Protein AF-A0A929VMW9-F1 (afdb_monomer_lite)

Structure (mmCIF, N/CA/C/O backbone):
data_AF-A0A929VMW9-F1
#
_entry.id   AF-A0A929VMW9-F1
#
loop_
_atom_site.group_PDB
_atom_site.id
_atom_site.type_symbol
_atom_site.label_atom_id
_atom_sit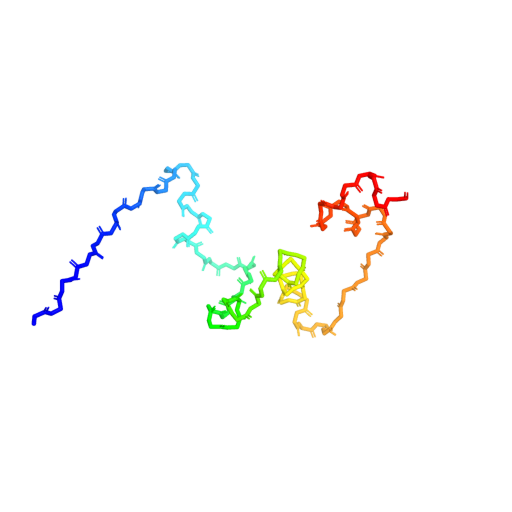e.label_alt_id
_atom_site.label_comp_id
_atom_site.label_asym_id
_atom_site.label_entity_id
_atom_site.label_seq_id
_atom_site.pdbx_PDB_ins_code
_atom_site.Cartn_x
_atom_site.Cartn_y
_atom_site.Cartn_z
_atom_site.occupancy
_atom_site.B_iso_or_equiv
_atom_site.auth_seq_id
_atom_site.auth_comp_id
_atom_site.auth_asym_id
_atom_site.auth_atom_id
_atom_site.pdbx_PDB_model_num
ATOM 1 N N . MET A 1 1 ? -6.160 13.979 35.132 1.00 47.91 1 MET A N 1
ATOM 2 C CA . MET A 1 1 ? -6.892 14.687 34.062 1.00 47.91 1 MET A CA 1
ATOM 3 C C . MET A 1 1 ? -6.150 14.416 32.763 1.00 47.91 1 MET A C 1
ATOM 5 O O . MET A 1 1 ? -4.981 14.765 32.692 1.00 47.91 1 MET A O 1
ATOM 9 N N . HIS A 1 2 ? -6.739 13.676 31.819 1.00 58.19 2 HIS A N 1
ATOM 10 C CA . HIS A 1 2 ? -6.131 13.495 30.495 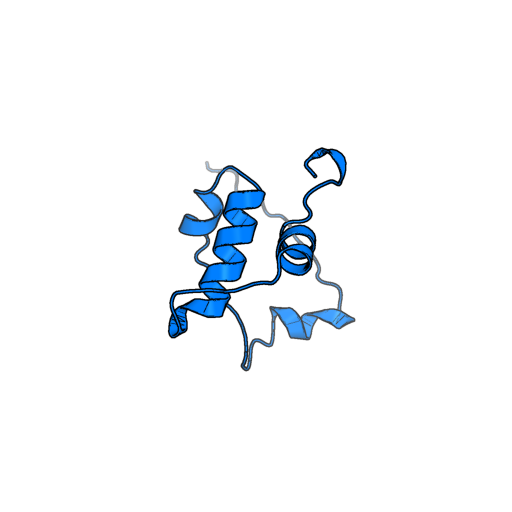1.00 58.19 2 HIS A CA 1
ATOM 11 C C . HIS A 1 2 ? -6.353 14.788 29.704 1.00 58.19 2 HIS A C 1
ATOM 13 O O . HIS A 1 2 ? -7.490 15.231 29.575 1.00 58.19 2 HIS A O 1
ATOM 19 N N . ASN A 1 3 ? -5.275 15.417 29.237 1.00 74.00 3 ASN A N 1
ATOM 20 C CA . ASN A 1 3 ? -5.363 16.548 28.319 1.00 74.00 3 ASN A CA 1
ATOM 21 C C . ASN A 1 3 ? -5.708 15.994 26.935 1.00 74.00 3 ASN A C 1
ATOM 23 O O . ASN A 1 3 ? -4.834 15.471 26.244 1.00 74.00 3 ASN A O 1
ATOM 27 N N . GLU A 1 4 ? -6.975 16.075 26.546 1.00 80.31 4 GLU A N 1
ATOM 28 C CA . GLU A 1 4 ? -7.385 15.756 25.182 1.00 80.31 4 GLU A CA 1
ATOM 29 C C . GLU A 1 4 ? -6.888 16.858 24.241 1.00 80.31 4 GLU A C 1
ATOM 31 O O . GLU A 1 4 ? -7.187 18.039 24.417 1.00 80.31 4 GLU A O 1
ATOM 36 N N . GLN A 1 5 ? -6.072 16.472 23.261 1.00 86.94 5 GLN A N 1
ATOM 37 C CA . GLN A 1 5 ? -5.553 17.365 22.232 1.00 86.94 5 GLN A CA 1
ATOM 38 C C . GLN A 1 5 ? -6.255 17.053 20.915 1.00 86.94 5 GLN A C 1
ATOM 40 O O . GLN A 1 5 ? -6.232 15.915 20.447 1.00 86.94 5 GLN A O 1
ATOM 45 N N . PHE A 1 6 ? -6.860 18.071 20.310 1.00 89.81 6 PHE A N 1
ATOM 46 C CA . PHE A 1 6 ? -7.565 17.951 19.040 1.00 89.81 6 PHE A CA 1
ATOM 47 C C . PHE A 1 6 ? -6.801 18.691 17.946 1.00 89.81 6 PHE A C 1
ATOM 49 O O . PHE A 1 6 ? -6.321 19.805 18.154 1.00 89.81 6 PHE A O 1
ATOM 56 N N . ILE A 1 7 ? -6.730 18.084 16.761 1.00 89.12 7 ILE A N 1
ATOM 57 C CA . ILE A 1 7 ? -6.255 18.737 15.543 1.00 89.12 7 ILE A CA 1
ATOM 58 C C . ILE A 1 7 ? -7.410 18.820 14.548 1.00 89.12 7 ILE A C 1
ATOM 60 O O . ILE A 1 7 ? -8.073 17.825 14.266 1.00 89.12 7 ILE A O 1
ATOM 64 N N . THR A 1 8 ? -7.662 20.020 14.027 1.00 86.69 8 THR A N 1
ATOM 65 C CA . THR A 1 8 ? -8.621 20.219 12.935 1.00 86.69 8 THR A CA 1
ATOM 66 C C . THR A 1 8 ? -7.853 20.229 11.626 1.00 86.69 8 THR A C 1
ATOM 68 O O . THR A 1 8 ? -6.966 21.058 11.431 1.00 86.69 8 THR A O 1
ATOM 71 N N . ILE A 1 9 ? -8.188 19.302 10.734 1.00 83.62 9 ILE A N 1
ATOM 72 C CA . ILE A 1 9 ? -7.610 19.215 9.394 1.00 83.62 9 ILE A CA 1
ATOM 73 C C . ILE A 1 9 ? -8.714 19.441 8.361 1.00 83.62 9 ILE A C 1
ATOM 75 O O . ILE A 1 9 ? -9.791 18.860 8.457 1.00 83.62 9 ILE A O 1
ATOM 79 N N . GLY A 1 10 ? -8.454 20.312 7.388 1.00 80.00 10 GLY A N 1
ATOM 80 C CA . GLY A 1 10 ? -9.349 20.551 6.258 1.00 80.00 10 GLY A CA 1
ATOM 81 C C . GLY A 1 10 ? -8.866 19.791 5.030 1.00 80.00 10 GLY A C 1
ATOM 82 O O . GLY A 1 10 ? -7.683 19.845 4.693 1.00 80.00 10 GLY A O 1
ATOM 83 N N . THR A 1 11 ? -9.769 19.092 4.346 1.00 81.00 11 THR A N 1
ATOM 84 C CA . THR A 1 11 ? -9.484 18.549 3.015 1.00 81.00 11 THR A CA 1
ATOM 85 C C . THR A 1 11 ? -9.700 19.634 1.962 1.00 81.00 11 THR A C 1
ATOM 87 O O . THR A 1 11 ? -10.439 20.597 2.164 1.00 81.00 11 THR A O 1
ATOM 90 N N . ASN A 1 12 ? -9.033 19.505 0.816 1.00 88.31 12 ASN A N 1
ATOM 91 C CA . ASN A 1 12 ? -9.31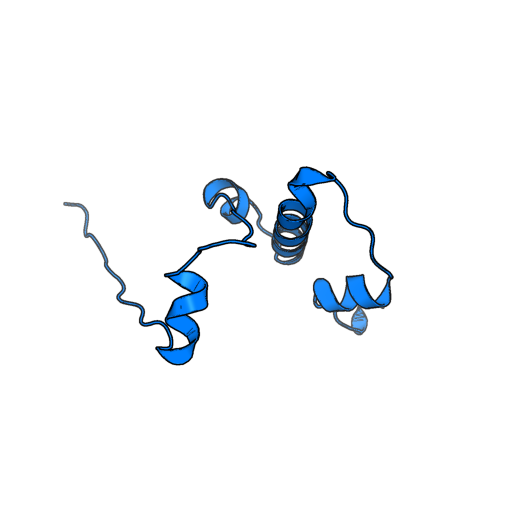3 20.382 -0.315 1.00 88.31 12 ASN A CA 1
ATOM 92 C C . ASN A 1 12 ? -10.748 20.102 -0.812 1.00 88.31 12 ASN A C 1
ATOM 94 O O . ASN A 1 12 ? -11.007 18.958 -1.202 1.00 88.31 12 ASN A O 1
ATOM 98 N N . PRO A 1 13 ? -11.648 21.106 -0.872 1.00 86.88 13 PRO A N 1
ATOM 99 C CA . PRO A 1 13 ? -13.049 20.900 -1.251 1.00 86.88 13 PRO A CA 1
ATOM 100 C C . PRO A 1 13 ? -13.226 20.197 -2.603 1.00 86.88 13 PRO A C 1
ATOM 102 O O . PRO A 1 13 ? -14.142 19.402 -2.784 1.00 86.88 13 PRO A O 1
ATOM 105 N N . LYS A 1 14 ? -12.300 20.412 -3.552 1.00 88.75 14 LYS A N 1
ATOM 106 C CA . LYS A 1 14 ? -12.332 19.745 -4.866 1.00 88.75 14 LYS A CA 1
ATOM 107 C C . LYS A 1 14 ? -12.202 18.223 -4.768 1.00 88.75 14 LYS A C 1
ATOM 109 O O . LYS A 1 14 ? -12.697 17.519 -5.640 1.00 88.75 14 LYS A O 1
ATOM 114 N N . PHE A 1 15 ? -11.541 17.718 -3.729 1.00 85.56 15 PHE A N 1
ATOM 115 C CA . PHE A 1 15 ? -11.241 16.298 -3.533 1.00 85.56 15 PHE A CA 1
ATOM 116 C C . PHE A 1 15 ? -12.046 15.661 -2.399 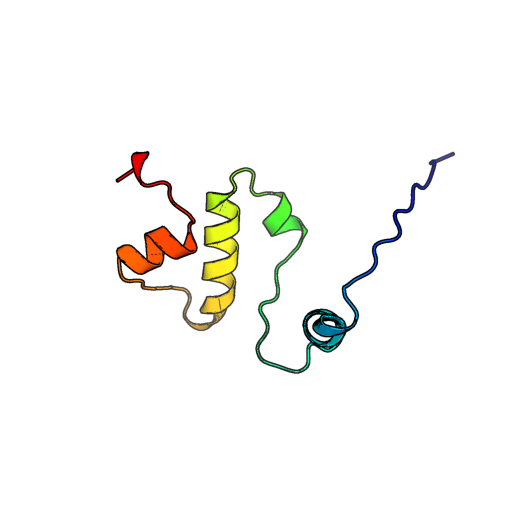1.00 85.56 15 PHE A C 1
ATOM 118 O O . PHE A 1 15 ? -11.837 14.489 -2.100 1.00 85.56 15 PHE A O 1
ATOM 125 N N . GLU A 1 16 ? -12.978 16.394 -1.785 1.00 84.75 16 GLU A N 1
ATOM 126 C CA . GLU A 1 16 ? -13.796 15.893 -0.677 1.00 84.75 16 GLU A CA 1
ATOM 127 C C . GLU A 1 16 ? -14.502 14.577 -1.038 1.00 84.75 16 GLU A C 1
ATOM 129 O O . GLU A 1 16 ? -14.485 13.613 -0.272 1.00 84.75 16 GLU A O 1
ATOM 134 N N . HIS A 1 17 ? -15.022 14.501 -2.263 1.00 83.69 17 HIS A N 1
ATOM 135 C CA . HIS A 1 17 ? -15.701 13.324 -2.794 1.00 83.69 17 HIS A CA 1
ATOM 136 C C . HIS A 1 17 ? -14.831 12.054 -2.820 1.00 83.69 17 HIS A C 1
ATOM 138 O O . HIS A 1 17 ? -15.379 10.958 -2.754 1.00 83.69 17 HIS A O 1
ATOM 144 N N . LEU A 1 18 ? -13.499 12.168 -2.883 1.00 84.19 18 LEU A N 1
ATOM 145 C CA . LEU A 1 18 ? -12.602 11.005 -2.901 1.00 84.19 18 LEU A CA 1
ATOM 146 C C . LEU A 1 18 ? -12.525 10.299 -1.543 1.00 84.19 18 LEU A C 1
ATOM 148 O O . LEU A 1 18 ? -12.232 9.107 -1.494 1.00 84.19 18 LEU A O 1
ATOM 152 N N . ILE A 1 19 ? -12.745 11.036 -0.452 1.00 80.56 19 ILE A N 1
ATOM 153 C CA . ILE A 1 19 ? -12.541 10.546 0.918 1.00 80.56 19 ILE A CA 1
ATOM 154 C C . ILE A 1 19 ? -13.882 10.382 1.637 1.00 80.56 19 ILE A C 1
ATOM 156 O O . ILE A 1 19 ? -14.080 9.391 2.334 1.00 80.56 19 ILE A O 1
ATOM 160 N N . ASN A 1 20 ? -14.813 11.318 1.433 1.00 77.56 20 ASN A N 1
ATOM 161 C CA . ASN A 1 20 ? -16.084 11.360 2.159 1.00 77.56 20 ASN A CA 1
ATOM 162 C C . ASN A 1 20 ? -17.226 10.645 1.418 1.00 77.56 20 ASN A C 1
ATOM 164 O O . ASN A 1 20 ? -18.184 10.220 2.056 1.00 77.56 20 ASN A O 1
ATOM 168 N N . ASN A 1 21 ? -17.113 10.441 0.098 1.00 78.31 21 ASN A N 1
ATOM 169 C CA . ASN A 1 21 ? -18.151 9.802 -0.722 1.00 78.31 21 ASN A CA 1
ATOM 170 C C . ASN A 1 21 ? -17.677 8.452 -1.285 1.00 78.31 21 ASN A C 1
ATOM 172 O O . ASN A 1 21 ? -17.689 8.217 -2.496 1.00 78.31 21 ASN A O 1
ATOM 176 N N . LEU A 1 22 ? -17.258 7.547 -0.392 1.00 80.31 22 LEU A N 1
ATOM 177 C CA . LEU A 1 22 ? -16.815 6.190 -0.735 1.00 80.31 22 LEU A CA 1
ATOM 178 C C . LEU A 1 22 ? -18.003 5.323 -1.183 1.00 80.31 22 LEU A C 1
ATOM 180 O O . LEU A 1 22 ? -18.589 4.585 -0.395 1.00 80.31 22 LEU A O 1
ATOM 184 N N . THR A 1 23 ? -18.373 5.430 -2.456 1.00 73.19 23 THR A N 1
ATOM 185 C CA . THR A 1 23 ? -19.524 4.720 -3.035 1.00 73.19 23 THR A CA 1
ATOM 186 C C . THR A 1 23 ? -19.146 3.309 -3.489 1.00 73.19 23 THR A C 1
ATOM 188 O O . THR A 1 23 ? -19.699 2.334 -2.988 1.00 73.19 23 THR A O 1
ATOM 191 N N . HIS A 1 24 ? -18.156 3.173 -4.377 1.00 73.19 24 HIS A N 1
ATOM 192 C CA . HIS A 1 24 ? -17.646 1.896 -4.895 1.00 73.19 24 HIS A CA 1
ATOM 193 C C . HIS A 1 24 ? -16.150 2.007 -5.265 1.00 73.19 24 HIS A C 1
ATOM 195 O O . HIS A 1 24 ? -15.609 3.106 -5.332 1.00 73.19 24 HIS A O 1
ATOM 201 N N . ASN A 1 25 ? -15.469 0.878 -5.512 1.00 82.56 25 ASN A N 1
ATOM 202 C CA . ASN A 1 25 ? -14.071 0.816 -5.991 1.00 82.56 25 ASN A CA 1
ATOM 203 C C . ASN A 1 25 ? -13.003 1.444 -5.074 1.00 82.56 25 ASN A C 1
ATOM 205 O O . ASN A 1 25 ? -12.108 2.150 -5.533 1.00 82.56 25 ASN A O 1
ATOM 209 N N . PHE A 1 26 ? -13.055 1.142 -3.777 1.00 88.19 26 PHE A N 1
ATOM 210 C CA . PHE A 1 26 ? -12.055 1.590 -2.807 1.00 88.19 26 PHE A CA 1
ATOM 211 C C . PHE A 1 26 ? -11.345 0.419 -2.113 1.00 88.19 26 PHE A C 1
ATOM 213 O O . PHE A 1 26 ? -11.866 -0.698 -2.014 1.00 88.19 26 PHE A O 1
ATOM 220 N N . THR A 1 27 ? -10.153 0.699 -1.588 1.00 89.69 27 THR A N 1
ATOM 221 C CA . THR A 1 27 ? -9.385 -0.238 -0.761 1.00 89.69 27 THR A CA 1
ATOM 222 C C . THR A 1 27 ? -9.570 0.119 0.708 1.00 89.69 27 THR A C 1
ATOM 224 O O . THR A 1 27 ? -9.248 1.229 1.125 1.00 89.69 27 THR A O 1
ATOM 227 N N . LYS A 1 28 ? -10.069 -0.833 1.502 1.00 89.56 28 LYS A N 1
ATOM 228 C CA . LYS A 1 28 ? -10.104 -0.726 2.966 1.00 89.56 28 LYS A CA 1
ATOM 229 C C . LYS A 1 28 ? -8.750 -1.139 3.535 1.00 89.56 28 LYS A C 1
ATOM 231 O O . LYS A 1 28 ? -8.221 -2.180 3.146 1.00 89.56 28 LYS A O 1
ATOM 236 N N . LEU A 1 29 ? -8.211 -0.325 4.436 1.00 92.50 29 LEU A N 1
ATOM 237 C CA . LEU A 1 29 ? -6.964 -0.581 5.151 1.00 92.50 29 LEU A CA 1
ATOM 238 C C . LEU A 1 29 ? -7.258 -0.522 6.647 1.00 92.50 29 LEU A C 1
ATOM 240 O O . LEU A 1 29 ? -7.929 0.405 7.096 1.00 92.50 29 LEU A O 1
ATOM 244 N N . GLU A 1 30 ? -6.737 -1.483 7.399 1.00 93.88 30 GLU A N 1
ATOM 245 C CA . GLU A 1 30 ? -6.880 -1.492 8.851 1.00 93.88 30 GLU A CA 1
ATOM 246 C C . GLU A 1 30 ? -5.781 -0.631 9.464 1.00 93.88 30 GLU A C 1
ATOM 248 O O . GLU A 1 30 ? -4.594 -0.828 9.189 1.00 93.88 30 GLU A O 1
ATOM 253 N N . LEU A 1 31 ? -6.177 0.346 10.284 1.00 94.69 31 LEU A N 1
ATOM 254 C CA . LEU A 1 31 ? -5.236 1.315 10.840 1.00 94.69 31 LEU A CA 1
ATOM 255 C C . LEU A 1 31 ? -4.164 0.617 11.677 1.00 94.69 31 LEU A C 1
ATOM 257 O O . LEU A 1 31 ? -2.984 0.880 11.479 1.00 94.69 31 LEU A O 1
ATOM 261 N N . THR A 1 32 ? -4.569 -0.305 12.552 1.00 95.81 32 THR A N 1
ATOM 262 C CA . THR A 1 32 ? -3.668 -1.063 13.431 1.00 95.81 32 THR A CA 1
ATOM 263 C C . THR A 1 32 ? -2.627 -1.846 12.633 1.00 95.81 32 THR A C 1
ATOM 265 O O . THR A 1 32 ? -1.434 -1.748 12.926 1.00 95.81 32 THR A O 1
ATOM 268 N N . GLU A 1 33 ? -3.052 -2.545 11.576 1.00 94.75 33 GLU A N 1
ATOM 269 C CA . GLU A 1 33 ? -2.160 -3.267 10.665 1.00 94.75 33 GLU A CA 1
ATOM 270 C C . GLU A 1 33 ? -1.174 -2.305 9.988 1.00 94.75 33 GLU A C 1
ATOM 272 O O . GLU A 1 33 ? 0.036 -2.516 10.049 1.00 94.75 33 GLU A O 1
ATOM 277 N N . LEU A 1 34 ? -1.665 -1.212 9.395 1.00 94.69 34 LEU A N 1
ATOM 278 C CA . LEU A 1 34 ? -0.825 -0.253 8.677 1.00 94.69 34 LEU A CA 1
ATOM 279 C C . LEU A 1 34 ? 0.182 0.452 9.600 1.00 94.69 34 LEU A C 1
ATOM 281 O O . LEU A 1 34 ? 1.332 0.662 9.208 1.00 94.69 34 LEU A O 1
ATOM 285 N N . THR A 1 35 ? -0.232 0.819 10.816 1.00 95.38 35 THR A N 1
ATOM 286 C CA . THR A 1 35 ? 0.632 1.493 11.798 1.00 95.38 35 THR A CA 1
ATOM 287 C C . THR A 1 35 ? 1.665 0.566 12.421 1.00 95.38 35 THR A C 1
ATOM 289 O O . THR A 1 35 ? 2.698 1.048 12.875 1.00 95.38 35 THR A O 1
ATOM 292 N N . SER A 1 36 ? 1.421 -0.749 12.416 1.00 96.69 36 SER A N 1
ATOM 293 C CA . SER A 1 36 ? 2.391 -1.737 12.904 1.00 96.69 36 SER A CA 1
AT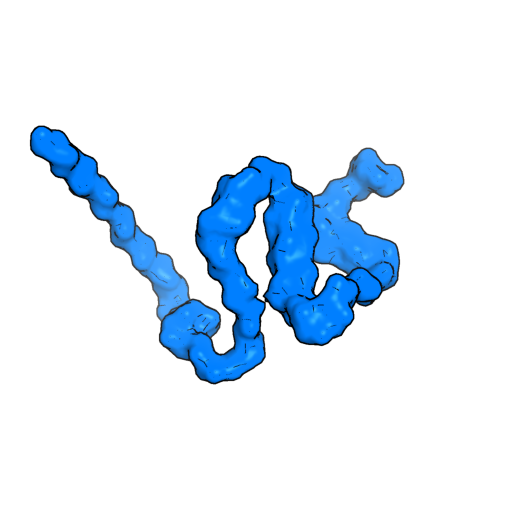OM 294 C C . SER A 1 36 ? 3.610 -1.874 11.982 1.00 96.69 36 SER A C 1
ATOM 296 O O . SER A 1 36 ? 4.687 -2.283 12.416 1.00 96.69 36 SER A O 1
ATOM 298 N N . LEU A 1 37 ? 3.468 -1.497 10.707 1.00 97.12 37 LEU A N 1
ATOM 299 C CA . LEU A 1 37 ? 4.557 -1.507 9.739 1.00 97.12 37 LEU A CA 1
ATOM 300 C C . LEU A 1 37 ? 5.474 -0.301 9.961 1.00 97.12 37 LEU A C 1
ATOM 302 O O . LEU A 1 37 ? 5.029 0.846 9.973 1.00 97.12 37 LEU A O 1
ATOM 306 N N . ILE A 1 38 ? 6.778 -0.549 10.077 1.00 94.31 38 ILE A N 1
ATOM 307 C CA . ILE A 1 38 ? 7.767 0.512 10.314 1.00 94.31 38 ILE A CA 1
ATOM 308 C C . ILE A 1 38 ? 8.208 1.142 8.988 1.00 94.31 38 ILE A C 1
ATOM 310 O O . ILE A 1 38 ? 8.168 2.364 8.833 1.00 94.31 38 ILE A O 1
ATOM 314 N N . SER A 1 39 ? 8.594 0.319 8.009 1.00 95.75 39 SER A N 1
ATOM 315 C CA . SER A 1 39 ? 9.201 0.814 6.771 1.00 95.75 39 SER A CA 1
ATOM 316 C C . SER A 1 39 ? 8.170 1.369 5.780 1.00 95.75 39 SER A C 1
ATOM 318 O O . SER A 1 39 ? 7.064 0.838 5.632 1.00 95.75 39 SER A O 1
ATOM 320 N N . SER A 1 40 ? 8.556 2.419 5.051 1.00 93.69 40 SER A N 1
ATOM 321 C CA . SER A 1 40 ? 7.736 2.996 3.979 1.00 93.69 40 SER A CA 1
ATOM 322 C C . SER A 1 40 ? 7.459 1.979 2.870 1.00 93.69 40 SER A C 1
ATOM 324 O O . SER A 1 40 ? 6.317 1.854 2.437 1.00 93.69 40 SER A O 1
ATOM 326 N N . TYR A 1 41 ? 8.457 1.181 2.473 1.00 94.94 41 TYR A N 1
ATOM 327 C CA . TYR A 1 41 ? 8.275 0.129 1.468 1.00 94.94 41 TYR A CA 1
ATOM 328 C C . TYR A 1 41 ? 7.306 -0.963 1.934 1.00 94.94 41 TYR A C 1
ATOM 330 O O . TYR A 1 41 ? 6.475 -1.412 1.149 1.00 94.94 41 TYR A O 1
ATOM 338 N N . SER A 1 42 ? 7.338 -1.343 3.216 1.00 96.25 42 SER A N 1
ATOM 339 C CA . SER A 1 42 ? 6.376 -2.297 3.783 1.00 96.25 42 SER A CA 1
ATOM 340 C C . SER A 1 42 ? 4.950 -1.748 3.725 1.00 96.25 42 SER A C 1
ATOM 342 O O . SER A 1 42 ? 4.037 -2.473 3.338 1.00 96.25 42 SER A O 1
ATOM 344 N N . LYS A 1 43 ? 4.744 -0.462 4.047 1.00 96.38 43 LYS A N 1
ATOM 345 C CA . LYS A 1 43 ? 3.428 0.197 3.933 1.00 96.38 43 LYS A CA 1
ATOM 346 C C . LYS A 1 43 ? 2.947 0.266 2.485 1.00 96.38 43 LYS A C 1
ATOM 348 O O . LYS A 1 43 ? 1.766 0.030 2.226 1.00 96.38 43 LYS A O 1
ATOM 353 N N . THR A 1 44 ? 3.845 0.555 1.543 1.00 96.12 44 THR A N 1
ATOM 354 C CA . THR A 1 44 ? 3.535 0.546 0.107 1.00 96.12 44 THR A CA 1
ATOM 355 C C . THR A 1 44 ? 3.134 -0.849 -0.366 1.00 96.12 44 THR A C 1
ATOM 357 O O . THR A 1 44 ? 2.070 -0.997 -0.966 1.00 96.12 44 THR A O 1
ATOM 360 N N . ALA A 1 45 ? 3.908 -1.881 -0.019 1.00 95.31 45 ALA A N 1
ATOM 361 C CA . ALA A 1 45 ? 3.584 -3.271 -0.336 1.00 95.31 45 ALA A CA 1
ATOM 362 C C . ALA A 1 45 ? 2.222 -3.683 0.238 1.00 95.31 45 ALA A C 1
ATOM 364 O O . ALA A 1 45 ? 1.382 -4.222 -0.479 1.00 95.31 45 ALA A O 1
ATOM 365 N N . TYR A 1 46 ? 1.970 -3.366 1.511 1.00 95.56 46 TYR A N 1
ATOM 366 C CA . TYR A 1 46 ? 0.696 -3.633 2.173 1.00 95.56 46 TYR A CA 1
ATOM 367 C C . TYR A 1 46 ? -0.480 -2.972 1.443 1.00 95.56 46 TYR A C 1
ATOM 369 O O . TYR A 1 46 ? -1.471 -3.638 1.143 1.00 95.56 46 TYR A O 1
ATOM 377 N N . ARG A 1 47 ? -0.360 -1.682 1.096 1.00 95.25 47 ARG A N 1
ATOM 378 C CA . ARG A 1 47 ? -1.388 -0.950 0.338 1.00 95.25 47 ARG A CA 1
ATOM 379 C C . ARG A 1 47 ? -1.696 -1.614 -1.000 1.00 95.25 47 ARG A C 1
ATOM 381 O O . ARG A 1 47 ? -2.870 -1.784 -1.324 1.00 95.25 47 ARG A O 1
ATOM 388 N N . LEU A 1 48 ? -0.660 -1.985 -1.753 1.00 94.88 48 LEU A N 1
ATOM 389 C CA . LEU A 1 48 ? -0.813 -2.639 -3.051 1.00 94.88 48 LEU A CA 1
ATOM 390 C C . LEU A 1 48 ? -1.501 -3.996 -2.886 1.00 94.88 48 LEU A C 1
ATOM 392 O O . LEU A 1 48 ? -2.527 -4.238 -3.509 1.00 94.88 48 LEU A O 1
ATOM 396 N N . LEU A 1 49 ? -1.026 -4.853 -1.982 1.00 94.75 49 LEU A N 1
ATOM 397 C CA . LEU A 1 49 ? -1.606 -6.184 -1.781 1.00 94.75 49 LEU A CA 1
ATOM 398 C C . LEU A 1 49 ? -3.060 -6.139 -1.289 1.00 94.75 49 LEU A C 1
ATOM 400 O O . LEU A 1 49 ? -3.878 -6.940 -1.737 1.00 94.75 49 LEU A O 1
ATOM 404 N N . LYS A 1 50 ? -3.432 -5.176 -0.435 1.00 94.50 50 LYS A N 1
ATOM 405 C CA . LYS A 1 50 ? -4.829 -5.009 0.011 1.00 94.50 50 LYS A CA 1
ATOM 406 C C . LYS A 1 50 ? -5.783 -4.640 -1.131 1.00 94.50 50 LYS A C 1
ATOM 408 O O . LYS A 1 50 ? -6.964 -4.996 -1.066 1.00 94.50 50 LYS A O 1
ATOM 413 N N . GLN A 1 51 ? -5.292 -3.985 -2.186 1.00 93.81 51 GLN A N 1
ATOM 414 C CA . GLN A 1 51 ? -6.071 -3.740 -3.405 1.00 93.81 51 GLN A CA 1
ATOM 415 C C . GLN A 1 51 ? -6.372 -5.049 -4.152 1.00 93.81 51 GLN A C 1
ATOM 417 O O . GLN A 1 51 ? -7.477 -5.225 -4.659 1.00 93.81 51 GLN A O 1
ATOM 422 N N . PHE A 1 52 ? -5.434 -5.998 -4.135 1.00 93.81 52 PHE A N 1
ATOM 423 C CA . PHE A 1 52 ? -5.553 -7.322 -4.754 1.00 93.81 52 PHE A CA 1
ATOM 424 C C . PHE A 1 52 ? -6.030 -8.406 -3.776 1.00 93.81 52 PHE A C 1
ATOM 426 O O . PHE A 1 52 ? -5.834 -9.593 -4.020 1.00 93.81 52 PHE A O 1
ATOM 433 N N . ARG A 1 53 ? -6.697 -8.037 -2.671 1.00 90.75 53 ARG A N 1
ATOM 434 C CA . ARG A 1 53 ? -7.125 -9.002 -1.636 1.00 90.75 53 ARG A CA 1
ATOM 435 C C . ARG A 1 53 ? -7.995 -10.148 -2.167 1.00 90.75 53 ARG A C 1
ATOM 437 O O . ARG A 1 53 ? -8.015 -11.212 -1.565 1.00 90.75 53 ARG A O 1
ATOM 444 N N . THR A 1 54 ? -8.723 -9.923 -3.263 1.00 90.44 54 THR A N 1
ATOM 445 C CA . THR A 1 54 ? -9.596 -10.933 -3.877 1.00 90.44 54 THR A CA 1
ATOM 446 C C . THR A 1 54 ? -8.799 -11.999 -4.629 1.00 90.44 54 THR A C 1
ATOM 448 O O . THR A 1 54 ? -9.163 -13.167 -4.576 1.00 90.44 54 THR A O 1
ATOM 451 N N . THR A 1 55 ? -7.721 -11.617 -5.322 1.00 94.19 55 THR A N 1
ATOM 452 C CA . THR A 1 55 ? -6.840 -12.557 -6.042 1.00 94.19 55 THR A CA 1
ATOM 453 C C . THR A 1 55 ? -5.742 -13.120 -5.141 1.00 94.19 55 THR A C 1
ATOM 455 O O . THR A 1 55 ? -5.258 -14.220 -5.381 1.00 94.19 55 THR A O 1
ATOM 458 N N . GLY A 1 56 ? -5.343 -12.379 -4.103 1.00 89.19 56 GLY A N 1
ATOM 459 C CA . GLY A 1 56 ? -4.316 -12.764 -3.131 1.00 89.19 56 GLY A CA 1
ATOM 460 C C . GLY A 1 56 ? -2.877 -12.510 -3.588 1.00 89.19 56 GLY A C 1
ATOM 461 O O . GLY A 1 56 ? -1.954 -12.640 -2.790 1.00 89.19 56 GLY A O 1
ATOM 462 N N . TYR A 1 57 ? -2.673 -12.108 -4.842 1.00 93.62 57 TYR A N 1
ATOM 463 C CA . TYR A 1 57 ? -1.364 -11.781 -5.402 1.00 93.62 57 TYR A CA 1
ATOM 464 C C . TYR A 1 57 ? -1.462 -10.613 -6.387 1.00 93.62 57 TYR A C 1
ATOM 466 O O . TYR A 1 57 ? -2.521 -10.353 -6.967 1.00 93.62 57 TYR A O 1
ATOM 474 N N . ALA A 1 58 ? -0.335 -9.929 -6.579 1.00 93.31 58 ALA A N 1
ATOM 475 C CA . ALA A 1 58 ? -0.173 -8.843 -7.534 1.00 93.31 58 ALA A CA 1
ATOM 476 C C . ALA A 1 58 ? 1.091 -9.089 -8.368 1.00 93.31 58 ALA A C 1
ATOM 478 O O . ALA A 1 58 ? 2.142 -9.407 -7.811 1.00 93.31 58 ALA A O 1
ATOM 479 N N . ILE A 1 59 ? 0.977 -8.961 -9.689 1.00 95.56 59 ILE A N 1
ATOM 480 C CA . ILE A 1 59 ? 2.080 -9.147 -10.639 1.00 95.56 59 ILE A CA 1
ATOM 481 C C . ILE A 1 59 ? 2.304 -7.815 -11.343 1.00 95.56 59 ILE A C 1
ATOM 483 O O . ILE A 1 59 ? 1.350 -7.190 -11.809 1.00 95.56 59 ILE A O 1
ATOM 487 N N . PHE A 1 60 ? 3.560 -7.385 -11.405 1.00 95.94 60 PHE A N 1
ATOM 488 C CA . PHE A 1 60 ? 3.964 -6.132 -12.026 1.00 95.94 60 PHE A CA 1
ATOM 489 C C . PHE A 1 60 ? 5.185 -6.365 -12.908 1.00 95.94 60 PHE A C 1
ATOM 491 O O . PHE A 1 60 ? 6.067 -7.144 -12.548 1.00 95.94 60 PHE A O 1
ATOM 498 N N . GLU A 1 61 ? 5.266 -5.625 -14.010 1.00 97.19 61 GLU A N 1
ATOM 499 C CA . GLU A 1 61 ? 6.535 -5.407 -14.703 1.00 97.19 61 GLU A CA 1
ATOM 500 C C . GLU A 1 61 ? 7.515 -4.676 -13.781 1.00 97.19 61 GLU A C 1
ATOM 502 O O . GLU A 1 61 ? 7.103 -3.858 -12.946 1.00 97.19 61 GLU A O 1
ATOM 507 N N . ILE A 1 62 ? 8.814 -4.932 -13.946 1.00 94.44 62 ILE A N 1
ATOM 508 C CA . ILE A 1 62 ? 9.841 -4.390 -13.047 1.00 94.44 62 ILE A CA 1
ATOM 509 C C . ILE A 1 62 ? 9.824 -2.858 -13.000 1.00 94.44 62 ILE A C 1
ATOM 511 O O . ILE A 1 62 ? 9.865 -2.275 -11.918 1.00 94.44 62 ILE A O 1
ATOM 515 N N . ASP A 1 63 ? 9.658 -2.193 -14.143 1.00 95.31 63 ASP A N 1
ATOM 516 C CA . ASP A 1 63 ? 9.599 -0.730 -14.197 1.00 95.31 63 ASP A CA 1
ATOM 517 C C . ASP A 1 63 ? 8.398 -0.182 -13.427 1.00 95.31 63 ASP A C 1
ATOM 519 O O . ASP A 1 63 ? 8.519 0.803 -12.692 1.00 95.31 63 ASP A O 1
ATOM 523 N N . LYS A 1 64 ? 7.251 -0.867 -13.517 1.00 96.38 64 LYS A N 1
ATOM 524 C CA . LYS A 1 64 ? 6.054 -0.467 -12.781 1.00 96.38 64 LYS A CA 1
ATOM 525 C C . LYS A 1 64 ? 6.213 -0.705 -11.285 1.00 96.38 64 LYS A C 1
ATOM 527 O O . LYS A 1 64 ? 5.764 0.115 -10.490 1.00 96.38 64 LYS A O 1
ATOM 532 N N . PHE A 1 65 ? 6.862 -1.798 -10.893 1.00 95.44 65 PHE A N 1
ATOM 533 C CA . PHE A 1 65 ? 7.185 -2.063 -9.495 1.00 95.44 65 PHE A CA 1
ATOM 534 C C . PHE A 1 65 ? 8.070 -0.955 -8.907 1.00 95.44 65 PHE A C 1
ATOM 536 O O . PHE A 1 65 ? 7.747 -0.413 -7.850 1.00 95.44 65 PHE A O 1
ATOM 543 N N . LEU A 1 66 ? 9.136 -0.568 -9.615 1.00 94.88 66 LEU A N 1
ATOM 544 C CA . LEU A 1 66 ? 10.056 0.493 -9.192 1.00 94.88 66 LEU A CA 1
ATOM 545 C C . LEU A 1 66 ? 9.343 1.845 -9.047 1.00 94.88 66 LEU A C 1
ATOM 547 O O . LEU A 1 66 ? 9.558 2.544 -8.056 1.00 94.88 66 LEU A O 1
ATOM 551 N N . GLU A 1 67 ? 8.464 2.186 -9.994 1.00 95.50 67 GLU A N 1
ATOM 552 C CA . GLU A 1 67 ? 7.626 3.391 -9.942 1.00 95.50 67 GLU A CA 1
ATOM 553 C C . GLU A 1 67 ? 6.676 3.366 -8.735 1.00 95.50 67 GLU A C 1
ATOM 555 O O . GLU A 1 67 ? 6.652 4.305 -7.943 1.00 95.50 67 GLU A O 1
ATOM 560 N N . LEU A 1 68 ? 5.921 2.276 -8.553 1.00 95.50 68 LEU A N 1
ATOM 561 C CA . LEU A 1 68 ? 4.937 2.142 -7.474 1.00 95.50 68 LEU A CA 1
ATOM 562 C C . LEU A 1 68 ? 5.579 2.186 -6.084 1.00 95.50 68 LEU A C 1
ATOM 564 O O . LEU A 1 68 ? 4.981 2.716 -5.146 1.00 95.50 68 LEU A O 1
ATOM 568 N N . PHE A 1 69 ? 6.782 1.627 -5.946 1.00 95.56 69 PHE A N 1
ATOM 569 C CA . PHE A 1 69 ? 7.539 1.663 -4.700 1.00 95.56 69 PHE A CA 1
ATOM 570 C C . PHE A 1 69 ? 8.341 2.952 -4.516 1.00 95.56 69 PHE A C 1
ATOM 572 O O . PHE A 1 69 ? 8.896 3.138 -3.437 1.00 95.56 69 PHE A O 1
ATOM 579 N N . TYR A 1 70 ? 8.366 3.855 -5.502 1.00 94.00 70 TYR A N 1
ATOM 580 C CA . TYR A 1 70 ? 9.203 5.058 -5.495 1.00 94.00 70 TYR A CA 1
ATOM 581 C C . TYR A 1 70 ? 10.682 4.736 -5.227 1.00 94.00 70 TYR A C 1
ATOM 583 O O . TYR A 1 70 ? 11.356 5.432 -4.467 1.00 94.00 70 TYR A O 1
ATOM 591 N N . ILE A 1 71 ? 11.185 3.651 -5.823 1.00 93.75 71 ILE A N 1
ATOM 592 C CA . ILE A 1 71 ? 12.559 3.196 -5.599 1.00 93.75 71 ILE A CA 1
ATOM 593 C C . ILE A 1 71 ? 13.524 4.171 -6.291 1.00 93.75 71 ILE A C 1
ATOM 595 O O . ILE A 1 71 ? 13.417 4.371 -7.506 1.00 93.75 71 ILE A O 1
ATOM 599 N N . PRO A 1 72 ? 14.476 4.779 -5.556 1.00 92.88 72 PRO A N 1
ATOM 600 C CA . PRO A 1 72 ? 15.443 5.691 -6.149 1.00 92.88 72 PRO A CA 1
ATOM 601 C C . PRO A 1 72 ? 16.338 4.983 -7.164 1.00 92.88 72 PRO A C 1
ATOM 603 O O . PRO A 1 72 ? 16.737 3.837 -6.963 1.00 92.88 72 PRO A O 1
ATOM 606 N N . SER A 1 73 ? 16.755 5.703 -8.205 1.00 89.12 73 SER A N 1
ATOM 607 C CA . SER A 1 73 ? 17.665 5.170 -9.226 1.00 89.12 73 SER A CA 1
ATOM 608 C C . SER A 1 73 ? 19.000 4.673 -8.665 1.00 89.12 73 SER A C 1
ATOM 610 O O . SER A 1 73 ? 19.625 3.832 -9.288 1.00 89.12 73 SER A O 1
ATOM 612 N N . SER A 1 74 ? 19.433 5.151 -7.494 1.00 92.00 74 SER A N 1
ATOM 613 C CA . SER A 1 74 ? 20.668 4.691 -6.841 1.00 92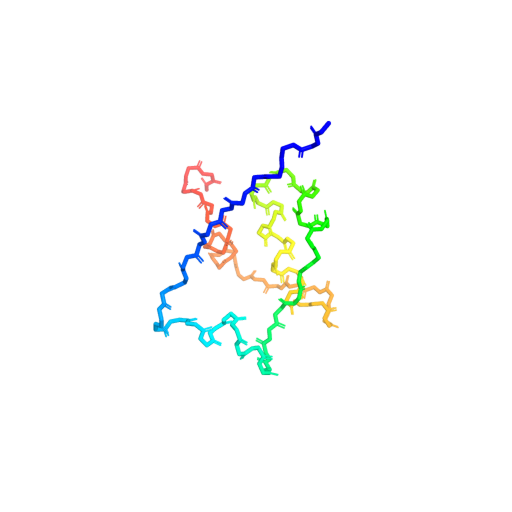.00 74 SER A CA 1
ATOM 614 C C . SER A 1 74 ? 20.607 3.250 -6.320 1.00 92.00 74 SER A C 1
ATOM 616 O O . SER A 1 74 ? 21.624 2.726 -5.887 1.00 92.00 74 SER A O 1
ATOM 618 N N . TYR A 1 75 ? 19.419 2.643 -6.293 1.00 80.69 75 TYR A N 1
ATOM 619 C CA . TYR A 1 75 ? 19.197 1.247 -5.911 1.00 80.69 75 TYR A CA 1
ATOM 620 C C . TYR A 1 75 ? 19.006 0.341 -7.140 1.00 80.69 75 TYR A C 1
ATOM 622 O O . TYR A 1 75 ? 18.708 -0.841 -6.968 1.00 80.69 75 TYR A O 1
ATOM 630 N N . LYS A 1 76 ? 19.115 0.901 -8.354 1.00 65.75 76 LYS A N 1
ATOM 631 C CA . LYS A 1 76 ? 19.111 0.148 -9.612 1.00 65.75 76 LYS A CA 1
ATOM 632 C C . LYS A 1 76 ? 20.511 -0.338 -9.960 1.00 65.75 76 LYS A C 1
ATOM 634 O O . LYS A 1 76 ? 21.475 0.408 -9.678 1.00 65.75 76 LYS A O 1
#

Secondary structure (DSSP, 8-state):
---------PPPGGGHHHHH---SS-----HHHHHH--SHHHHHHHHHHHHTTTTS-----HHHHHHHTT--GGG-

Sequence (76 aa):
MHNEQFITIGTNPKFEHLINNLTHNFTKLELTELTSLISSYSKTAYRLLKQFRTTGYAIFEIDKFLELFYIPSSYK

pLDDT: mean 89.01, std 9.09, range [47.91, 97.19]

Foldseek 3Di:
DDPDDDDDDDDDPVCCCVPVVCDDLDFDDDPVVLVVDDDLLVNLVRRVQSSVVVVNDDDDDPVVVCVSSVPDPVVD

Radius of gyration: 16.79 Å; chains: 1; bounding box: 40×34×49 Å